Protein AF-A0A6G9CZU0-F1 (afdb_monomer_lite)

Sequence (84 aa):
MLTDTVENGGLTGGWTAGGNKVAVVDADGNELASGRVESGSTLHWYNGQLWIVGATEVYRIMESPQDGTWKFYKDSGQNMPDFG

Structure (mmCIF, N/CA/C/O backbone):
data_AF-A0A6G9CZU0-F1
#
_entry.id   AF-A0A6G9CZU0-F1
#
loop_
_atom_site.group_PDB
_atom_site.id
_atom_site.type_symbol
_atom_site.label_atom_id
_atom_site.label_alt_id
_atom_site.label_comp_id
_atom_site.label_asym_id
_atom_site.label_entity_id
_atom_site.label_seq_id
_atom_site.pdbx_PDB_ins_code
_atom_site.Cartn_x
_atom_site.Cartn_y
_atom_site.Cartn_z
_atom_site.occupancy
_atom_site.B_iso_or_equiv
_atom_site.auth_seq_id
_atom_site.auth_comp_id
_atom_site.auth_asym_id
_atom_site.auth_atom_id
_atom_site.pdbx_PDB_model_num
ATOM 1 N N . MET A 1 1 ? -12.243 -6.725 -8.608 1.00 80.56 1 MET A N 1
ATOM 2 C CA . MET A 1 1 ? -11.244 -7.757 -8.263 1.00 80.56 1 MET A CA 1
ATOM 3 C C . MET A 1 1 ? -9.877 -7.099 -8.234 1.00 80.56 1 MET A C 1
ATOM 5 O O . MET A 1 1 ? -9.597 -6.317 -9.144 1.00 80.56 1 MET A O 1
ATOM 9 N N . LEU A 1 2 ? -9.097 -7.351 -7.180 1.00 90.06 2 LEU A N 1
ATOM 10 C CA . LEU A 1 2 ? -7.725 -6.856 -7.066 1.00 90.06 2 LEU A CA 1
ATOM 11 C C . LEU A 1 2 ? -6.729 -7.851 -7.680 1.00 90.06 2 LEU A C 1
ATOM 13 O O . LEU A 1 2 ? -7.005 -9.048 -7.735 1.00 90.06 2 LEU A O 1
ATOM 17 N N . THR A 1 3 ? -5.592 -7.341 -8.138 1.00 91.31 3 THR A N 1
ATOM 18 C CA . THR A 1 3 ? -4.421 -8.079 -8.625 1.00 91.31 3 THR A CA 1
ATOM 19 C C . THR A 1 3 ? -3.178 -7.613 -7.869 1.00 91.31 3 THR A C 1
ATOM 21 O O . THR A 1 3 ? -3.196 -6.534 -7.275 1.00 91.31 3 THR A O 1
ATOM 24 N N . ASP A 1 4 ? -2.114 -8.423 -7.879 1.00 91.69 4 ASP A N 1
ATOM 25 C CA . ASP A 1 4 ? -0.822 -8.108 -7.244 1.00 91.69 4 ASP A CA 1
ATOM 26 C C . ASP A 1 4 ? -0.991 -7.598 -5.803 1.00 91.69 4 ASP A C 1
ATOM 28 O O . ASP A 1 4 ? -0.663 -6.460 -5.460 1.00 91.69 4 ASP A O 1
ATOM 32 N N . THR A 1 5 ? -1.623 -8.438 -4.983 1.00 94.31 5 THR A N 1
ATOM 33 C CA . THR A 1 5 ? -2.108 -8.074 -3.653 1.00 94.31 5 THR A CA 1
ATOM 34 C C . THR A 1 5 ? -1.069 -8.283 -2.559 1.00 94.31 5 THR A C 1
ATOM 36 O O . THR A 1 5 ? -0.282 -9.227 -2.595 1.00 94.31 5 THR A O 1
ATOM 39 N N . VAL A 1 6 ? -1.156 -7.454 -1.524 1.00 94.94 6 VAL A N 1
ATOM 40 C CA . VAL A 1 6 ? -0.460 -7.596 -0.245 1.00 94.94 6 VAL A CA 1
ATOM 41 C C . VAL A 1 6 ? -1.480 -7.597 0.892 1.00 94.94 6 VAL A C 1
ATOM 43 O O . VAL A 1 6 ? -2.446 -6.831 0.877 1.00 94.94 6 VAL A O 1
ATOM 46 N N . GLU A 1 7 ? -1.277 -8.443 1.896 1.00 95.00 7 GLU A N 1
ATOM 47 C CA . GLU A 1 7 ? -2.251 -8.673 2.969 1.00 95.00 7 GLU A CA 1
ATOM 48 C C . GLU A 1 7 ? -1.704 -8.248 4.334 1.00 95.00 7 GLU A C 1
ATOM 50 O O . GLU A 1 7 ? -0.522 -8.434 4.634 1.00 95.00 7 GLU A O 1
ATOM 55 N N . ASN A 1 8 ? -2.568 -7.690 5.182 1.00 93.69 8 ASN A N 1
ATOM 56 C CA . ASN A 1 8 ? -2.236 -7.382 6.568 1.00 93.69 8 ASN A CA 1
ATOM 57 C C . ASN A 1 8 ? -3.482 -7.410 7.453 1.00 93.69 8 ASN A C 1
ATOM 59 O O . ASN A 1 8 ? -4.398 -6.619 7.264 1.00 93.69 8 ASN A O 1
ATOM 63 N N . GLY A 1 9 ? -3.517 -8.319 8.433 1.00 87.75 9 GLY A N 1
ATOM 64 C CA . GLY A 1 9 ? -4.522 -8.286 9.501 1.00 87.75 9 GLY A CA 1
ATOM 65 C C . GLY A 1 9 ? -5.985 -8.312 9.036 1.00 87.75 9 GLY A C 1
ATOM 66 O O . GLY A 1 9 ? -6.819 -7.675 9.667 1.00 87.75 9 GLY A O 1
ATOM 67 N N . GLY A 1 10 ? -6.299 -9.019 7.943 1.00 91.00 10 GLY A N 1
ATOM 68 C CA . GLY A 1 10 ? -7.654 -9.071 7.369 1.00 91.00 10 GLY A CA 1
ATOM 69 C C . GLY A 1 10 ? -7.964 -7.965 6.355 1.00 91.00 10 GLY A C 1
ATOM 70 O O . GLY A 1 10 ? -9.092 -7.877 5.884 1.00 91.00 10 GLY A O 1
ATOM 71 N N . LEU A 1 11 ? -6.975 -7.142 6.008 1.00 95.38 11 LEU A N 1
ATOM 72 C CA . LEU A 1 11 ? -7.046 -6.169 4.925 1.00 95.38 11 LEU A CA 1
ATOM 73 C C . LEU A 1 11 ? -6.233 -6.647 3.730 1.00 95.38 11 LEU A C 1
ATOM 75 O O . LEU A 1 11 ? -5.142 -7.207 3.888 1.00 95.38 11 LEU A O 1
ATOM 79 N N . THR A 1 12 ? -6.719 -6.333 2.535 1.00 97.00 12 THR A N 1
ATOM 80 C CA . THR A 1 12 ? -6.012 -6.613 1.285 1.00 97.00 12 THR A CA 1
ATOM 81 C C . THR A 1 12 ? -5.789 -5.312 0.529 1.00 97.00 12 THR A C 1
ATOM 83 O O . THR A 1 12 ? -6.735 -4.624 0.155 1.00 97.00 12 THR A O 1
ATOM 86 N N . GLY A 1 13 ? -4.526 -4.969 0.297 1.00 96.25 13 GLY A N 1
ATOM 87 C CA . GLY A 1 13 ? -4.111 -3.897 -0.602 1.00 96.25 13 GLY A CA 1
ATOM 88 C C . GLY A 1 13 ? -3.759 -4.474 -1.967 1.00 96.25 13 GLY A C 1
ATOM 89 O O . GLY A 1 13 ? -3.125 -5.521 -2.031 1.00 96.25 13 GLY A O 1
ATOM 90 N N . GLY A 1 14 ? -4.138 -3.828 -3.063 1.00 95.62 14 GLY A N 1
ATOM 91 C CA . GLY A 1 14 ? -3.806 -4.340 -4.393 1.00 95.62 14 GLY A CA 1
ATOM 92 C C . GLY A 1 14 ? -4.225 -3.431 -5.533 1.00 95.62 14 GLY A C 1
ATOM 93 O O . GLY A 1 14 ? -4.920 -2.429 -5.347 1.00 95.62 14 GLY A O 1
ATOM 94 N N . TRP A 1 15 ? -3.807 -3.799 -6.735 1.00 94.81 15 TRP A N 1
ATOM 95 C CA . TRP A 1 15 ? -4.137 -3.091 -7.964 1.00 94.81 15 TRP A CA 1
ATOM 96 C C . TRP A 1 15 ? -5.532 -3.456 -8.444 1.00 94.81 15 TRP A C 1
ATOM 98 O O . TRP A 1 15 ? -5.935 -4.613 -8.409 1.00 94.81 15 TRP A O 1
ATOM 108 N N . THR A 1 16 ? -6.299 -2.489 -8.935 1.00 91.62 16 THR A N 1
ATOM 109 C CA . THR A 1 16 ? -7.561 -2.809 -9.608 1.00 91.62 16 THR A CA 1
ATOM 110 C C . THR A 1 16 ? -7.281 -3.347 -11.005 1.00 91.62 16 THR A C 1
ATOM 112 O O . THR A 1 16 ? -6.514 -2.737 -11.753 1.00 91.62 16 THR A O 1
ATOM 115 N N . ALA A 1 17 ? -7.955 -4.433 -11.385 1.00 84.81 17 ALA A N 1
ATOM 116 C CA . ALA A 1 17 ? -7.813 -5.024 -12.712 1.00 84.81 17 ALA A CA 1
ATOM 117 C C . ALA A 1 17 ? -7.987 -3.979 -13.836 1.00 84.81 17 ALA A C 1
ATOM 119 O O . ALA A 1 17 ? -9.018 -3.310 -13.923 1.00 84.81 17 ALA A O 1
ATOM 120 N N . GLY A 1 18 ? -6.979 -3.861 -14.706 1.00 74.06 18 GLY A N 1
ATOM 121 C CA . GLY A 1 18 ? -7.029 -3.021 -15.907 1.00 74.06 18 GLY A CA 1
ATOM 122 C C . GLY A 1 18 ? -6.683 -1.538 -15.723 1.00 74.06 18 GLY A C 1
ATOM 123 O O . GLY A 1 18 ? -6.967 -0.759 -16.631 1.00 74.06 18 GLY A O 1
ATOM 124 N N . GLY A 1 19 ? -6.080 -1.113 -14.605 1.00 71.44 19 GLY A N 1
ATOM 125 C CA . GLY A 1 19 ? -5.753 0.305 -14.414 1.00 71.44 19 GLY A CA 1
ATOM 126 C C . GLY A 1 19 ? -4.595 0.612 -13.466 1.00 71.44 19 GLY A C 1
ATOM 127 O O . GLY A 1 19 ? -4.076 -0.250 -12.769 1.00 71.44 19 GLY A O 1
ATOM 128 N N . ASN A 1 20 ? -4.231 1.895 -13.418 1.00 84.81 20 ASN A N 1
ATOM 129 C CA . ASN A 1 20 ? -3.208 2.473 -12.542 1.00 84.81 20 ASN A CA 1
ATOM 130 C C . ASN A 1 20 ? -3.771 2.889 -11.165 1.00 84.81 20 ASN A C 1
ATOM 132 O O . ASN A 1 20 ? -3.392 3.921 -10.609 1.00 84.81 20 ASN A O 1
ATOM 136 N N . LYS A 1 21 ? -4.737 2.127 -10.644 1.00 93.75 21 LYS A N 1
ATOM 137 C CA . LYS A 1 21 ? -5.422 2.396 -9.374 1.00 93.75 21 LYS A CA 1
ATOM 138 C C . LYS A 1 21 ? -5.079 1.297 -8.370 1.00 93.75 21 LYS A C 1
ATOM 140 O O . LYS A 1 21 ? -5.163 0.117 -8.698 1.00 93.75 21 LYS A O 1
ATOM 145 N N . VAL A 1 22 ? -4.754 1.704 -7.149 1.00 96.56 22 VAL A N 1
ATOM 146 C CA . VAL A 1 22 ? -4.562 0.829 -5.986 1.00 96.56 22 VAL A CA 1
ATOM 147 C C . VAL A 1 22 ? -5.727 1.036 -5.026 1.00 96.56 22 VAL A C 1
ATOM 149 O O . VAL A 1 22 ? -6.214 2.158 -4.868 1.00 96.56 22 VAL A O 1
ATOM 152 N N . ALA A 1 23 ? -6.190 -0.039 -4.399 1.00 96.94 23 ALA A N 1
ATOM 153 C CA . ALA A 1 23 ? -7.242 -0.015 -3.394 1.00 96.94 23 ALA A CA 1
ATOM 154 C C . ALA A 1 23 ? -6.869 -0.878 -2.186 1.00 96.94 23 ALA A C 1
ATOM 156 O O . ALA A 1 23 ? -6.129 -1.852 -2.320 1.00 96.94 23 ALA A O 1
ATOM 157 N N . VAL A 1 24 ? -7.418 -0.519 -1.028 1.00 97.69 24 VAL A N 1
ATOM 158 C CA . VAL A 1 24 ? -7.498 -1.384 0.152 1.00 97.69 24 VAL A CA 1
ATOM 159 C C . VAL A 1 24 ? -8.945 -1.825 0.312 1.00 97.69 24 VAL A C 1
ATOM 161 O O . VAL A 1 24 ? -9.858 -0.995 0.254 1.00 97.69 24 VAL A O 1
ATOM 164 N N . VAL A 1 25 ? -9.142 -3.122 0.515 1.00 96.75 25 VAL A N 1
ATOM 165 C CA . VAL A 1 25 ? -10.436 -3.735 0.816 1.00 96.75 25 VAL A CA 1
ATOM 166 C C . VAL A 1 25 ? -10.409 -4.418 2.184 1.00 96.75 25 VAL A C 1
ATOM 168 O O . VAL A 1 25 ? -9.339 -4.812 2.660 1.00 96.75 25 VAL A O 1
ATOM 171 N N . ASP A 1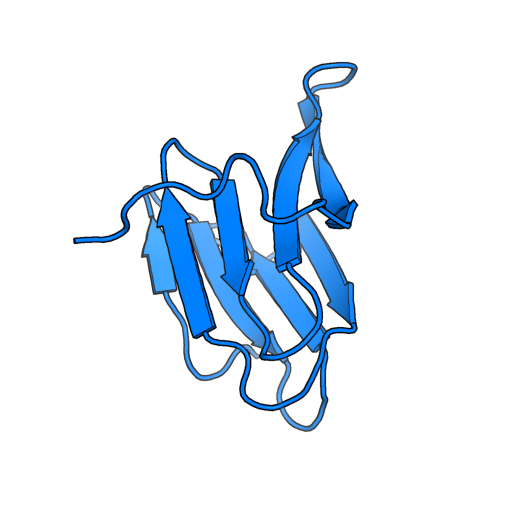 26 ? -11.578 -4.544 2.808 1.00 96.00 26 ASP A N 1
ATOM 172 C CA . ASP A 1 26 ? -11.771 -5.376 4.000 1.00 96.00 26 ASP A CA 1
ATOM 173 C C . ASP A 1 26 ? -11.810 -6.882 3.663 1.00 96.00 26 ASP A C 1
ATOM 175 O O . ASP A 1 26 ? -11.690 -7.283 2.502 1.00 96.00 26 ASP A O 1
ATOM 179 N N . ALA A 1 27 ? -11.985 -7.722 4.689 1.00 93.50 27 ALA A N 1
ATOM 180 C CA . ALA A 1 27 ? -12.022 -9.181 4.558 1.00 93.50 27 ALA A CA 1
ATOM 181 C C . ALA A 1 27 ? -13.189 -9.702 3.697 1.00 93.50 27 ALA A C 1
ATOM 183 O O . ALA A 1 27 ? -13.089 -10.789 3.127 1.00 93.50 27 ALA A O 1
ATOM 184 N N . ASP A 1 28 ? -14.273 -8.930 3.584 1.00 94.75 28 ASP A N 1
ATOM 185 C CA . ASP A 1 28 ? -15.429 -9.244 2.739 1.00 94.75 28 ASP A CA 1
ATOM 186 C C . ASP A 1 28 ? -15.238 -8.731 1.296 1.00 94.75 28 ASP A C 1
ATOM 188 O O . ASP A 1 28 ? -16.050 -9.004 0.408 1.00 94.75 28 ASP A O 1
ATOM 192 N N . GLY A 1 29 ? -14.146 -8.006 1.037 1.00 92.88 29 GLY A N 1
ATOM 193 C CA . GLY A 1 29 ? -13.805 -7.433 -0.259 1.00 92.88 29 GLY A CA 1
ATOM 194 C C . GLY A 1 29 ? -14.433 -6.064 -0.525 1.00 92.88 29 GLY A C 1
ATOM 195 O O . GLY A 1 29 ? -14.400 -5.605 -1.673 1.00 92.88 29 GLY A O 1
ATOM 196 N N . ASN A 1 30 ? -14.989 -5.393 0.486 1.00 95.50 30 ASN A N 1
ATOM 197 C CA . ASN A 1 30 ? -15.517 -4.039 0.331 1.00 95.50 30 ASN A CA 1
ATOM 198 C C . ASN A 1 30 ? -14.370 -3.031 0.2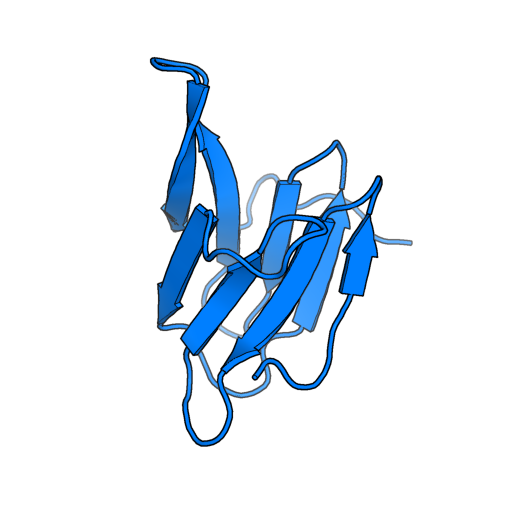49 1.00 95.50 30 ASN A C 1
ATOM 200 O O . ASN A 1 30 ? -13.457 -3.043 1.071 1.00 95.50 30 ASN A O 1
ATOM 204 N N . GLU A 1 31 ? -14.421 -2.128 -0.734 1.00 96.06 31 GLU A N 1
ATOM 205 C CA . GLU A 1 31 ? -13.425 -1.061 -0.883 1.00 96.06 31 GLU A CA 1
ATOM 206 C C . GLU A 1 31 ? -13.516 -0.074 0.287 1.00 96.06 31 GLU A C 1
ATOM 208 O O . GLU A 1 31 ? -14.535 0.590 0.472 1.00 96.06 31 GLU A O 1
ATOM 213 N N . LEU A 1 32 ? -12.426 0.040 1.049 1.00 97.06 32 LEU A N 1
ATOM 214 C CA . LEU A 1 32 ? -12.286 1.002 2.142 1.00 97.06 32 LEU A CA 1
ATOM 215 C C . LEU A 1 32 ? -11.753 2.339 1.625 1.00 97.06 32 LEU A C 1
ATOM 217 O O . LEU A 1 32 ? -12.246 3.400 1.998 1.00 97.06 32 LEU A O 1
ATOM 221 N N . ALA A 1 33 ? -10.744 2.290 0.754 1.00 97.62 33 ALA A N 1
ATOM 222 C CA . ALA A 1 33 ? -10.182 3.460 0.093 1.00 97.62 33 ALA A CA 1
ATOM 223 C C . ALA A 1 33 ? -9.381 3.068 -1.144 1.00 97.62 33 ALA A C 1
ATOM 225 O O . ALA A 1 33 ? -8.904 1.940 -1.281 1.00 97.62 33 ALA A O 1
ATOM 226 N N . SER A 1 34 ? -9.186 4.034 -2.037 1.00 96.88 34 SER A N 1
ATOM 227 C CA . SER A 1 34 ? -8.416 3.822 -3.250 1.00 96.88 34 SER A CA 1
ATOM 228 C C . SER A 1 34 ? -7.875 5.113 -3.857 1.0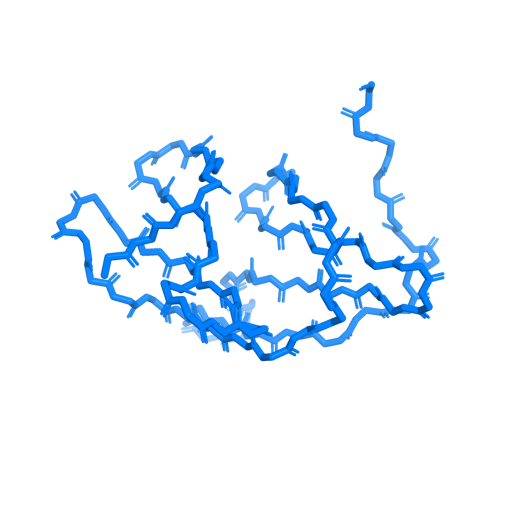0 96.88 34 SER A C 1
ATOM 230 O O . SER A 1 34 ? -8.338 6.211 -3.547 1.00 96.88 34 SER A O 1
ATOM 232 N N . GLY A 1 35 ? -6.887 4.986 -4.741 1.00 96.62 35 GLY A N 1
ATOM 233 C CA . GLY A 1 35 ? -6.285 6.119 -5.436 1.00 96.62 35 GLY A CA 1
ATOM 234 C C . GLY A 1 35 ? -5.536 5.715 -6.698 1.00 96.62 35 GLY A C 1
ATOM 235 O O . GLY A 1 35 ? -5.157 4.557 -6.876 1.00 96.62 35 GLY A O 1
ATOM 236 N N . ARG A 1 36 ? -5.354 6.680 -7.604 1.00 95.69 36 ARG A N 1
ATOM 237 C CA . ARG A 1 36 ? -4.518 6.508 -8.798 1.00 95.69 36 ARG A CA 1
ATOM 238 C C . ARG A 1 36 ? -3.070 6.805 -8.452 1.00 95.69 36 ARG A C 1
ATOM 240 O O . ARG A 1 36 ? -2.798 7.783 -7.764 1.00 95.69 36 ARG A O 1
ATOM 247 N N . VAL A 1 37 ? -2.174 5.981 -8.970 1.00 94.25 37 VAL A N 1
ATOM 248 C CA . VAL A 1 37 ? -0.735 6.058 -8.721 1.00 94.25 37 VAL A CA 1
ATOM 249 C C . VAL A 1 37 ? 0.045 5.776 -10.004 1.00 94.25 37 VAL A C 1
ATOM 251 O O . VAL A 1 37 ? -0.523 5.395 -11.034 1.00 94.25 37 VAL A O 1
ATOM 254 N N . GLU A 1 38 ? 1.356 5.976 -9.949 1.00 91.06 38 GLU A N 1
ATOM 255 C CA . GLU A 1 38 ? 2.278 5.620 -11.023 1.00 91.06 38 GLU A CA 1
ATOM 256 C C . GLU A 1 38 ? 2.263 4.100 -11.262 1.00 91.06 38 GLU A C 1
ATOM 258 O O . GLU A 1 38 ? 2.364 3.311 -10.320 1.00 91.06 38 GLU A O 1
ATOM 263 N N . SER A 1 39 ? 2.136 3.674 -12.522 1.00 86.75 39 SER A N 1
ATOM 264 C CA . SER A 1 39 ? 2.212 2.251 -12.878 1.00 86.75 39 SER A CA 1
ATOM 265 C C . SER A 1 39 ? 3.564 1.661 -12.474 1.00 86.75 39 SER A C 1
ATOM 267 O O . SER A 1 39 ? 4.596 2.286 -12.687 1.00 86.75 39 SER A O 1
ATOM 269 N N . GLY A 1 40 ? 3.564 0.436 -11.947 1.00 86.75 40 GLY A N 1
ATOM 270 C CA . GLY A 1 40 ? 4.788 -0.226 -11.480 1.00 86.75 40 GLY A CA 1
ATOM 271 C C . GLY A 1 40 ? 5.235 0.189 -10.075 1.00 86.75 40 GLY A C 1
ATOM 272 O O . GLY A 1 40 ? 6.306 -0.227 -9.644 1.00 86.75 40 GLY A O 1
ATOM 273 N N . SER A 1 41 ? 4.422 0.966 -9.349 1.00 93.69 41 SER A N 1
ATOM 274 C CA . SER A 1 41 ? 4.658 1.210 -7.924 1.00 93.69 41 SER A CA 1
ATOM 275 C C . SER A 1 41 ? 4.628 -0.103 -7.132 1.00 93.69 41 SER A C 1
ATOM 277 O O . SER A 1 41 ? 3.861 -1.018 -7.437 1.00 93.69 41 SER A O 1
ATOM 279 N N . THR A 1 42 ? 5.438 -0.190 -6.084 1.00 94.56 42 THR A N 1
ATOM 280 C CA . THR A 1 42 ? 5.443 -1.339 -5.165 1.00 94.56 42 THR A CA 1
ATOM 281 C C . THR A 1 42 ? 4.523 -1.084 -3.975 1.00 94.56 42 THR A C 1
ATOM 283 O O . THR A 1 42 ? 4.298 0.067 -3.597 1.00 94.56 42 THR A O 1
ATOM 286 N N . LEU A 1 43 ? 3.957 -2.153 -3.413 1.00 96.00 43 LEU A N 1
ATOM 287 C CA . LEU A 1 43 ? 2.991 -2.093 -2.316 1.00 96.00 43 LEU A CA 1
ATOM 288 C C . LEU A 1 43 ? 3.595 -2.701 -1.050 1.00 96.00 43 LEU A C 1
ATOM 290 O O . LEU A 1 43 ? 4.091 -3.824 -1.098 1.00 96.00 43 LEU A O 1
ATOM 294 N N . HIS A 1 44 ? 3.508 -1.989 0.074 1.00 96.12 44 HIS A N 1
ATOM 295 C CA . HIS A 1 44 ? 4.084 -2.422 1.351 1.00 96.12 44 HIS A CA 1
ATOM 296 C C . HIS A 1 44 ? 3.134 -2.129 2.504 1.00 96.12 44 HIS A C 1
ATOM 298 O O . HIS A 1 44 ? 2.693 -0.995 2.676 1.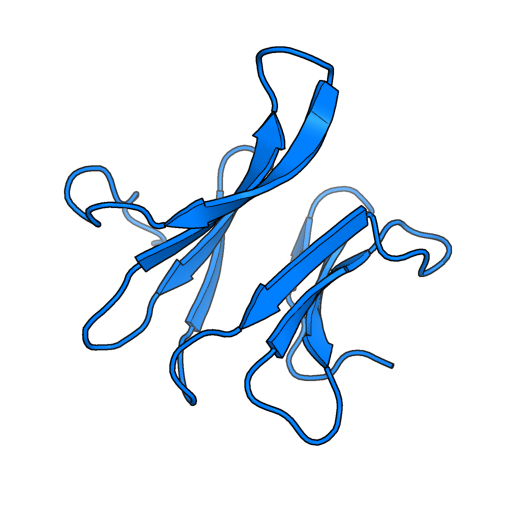00 96.12 44 HIS A O 1
ATOM 304 N N . TRP A 1 45 ? 2.841 -3.126 3.332 1.00 95.62 45 TRP A N 1
ATOM 305 C CA . TRP A 1 45 ? 2.137 -2.886 4.590 1.00 95.62 45 TRP A CA 1
ATOM 306 C C . TRP A 1 45 ? 3.128 -2.532 5.692 1.00 95.62 45 TRP A C 1
ATOM 308 O O . TRP A 1 45 ? 4.074 -3.271 5.945 1.00 95.62 45 TRP A O 1
ATOM 318 N N . TYR A 1 46 ? 2.880 -1.427 6.392 1.00 94.88 46 TYR A N 1
ATOM 319 C CA . TYR A 1 46 ? 3.674 -1.029 7.549 1.00 94.88 46 TYR A CA 1
ATOM 320 C C . TYR A 1 46 ? 2.811 -0.291 8.572 1.00 94.88 46 TYR A C 1
ATOM 322 O O . TYR A 1 46 ? 2.141 0.685 8.235 1.00 94.88 46 TYR A O 1
ATOM 330 N N . ASN A 1 47 ? 2.824 -0.751 9.828 1.00 92.19 47 ASN A N 1
ATOM 331 C CA . ASN A 1 47 ? 2.041 -0.186 10.938 1.00 92.19 47 ASN A CA 1
ATOM 332 C C . ASN A 1 47 ? 0.558 0.070 10.593 1.00 92.19 47 ASN A C 1
ATOM 334 O O . ASN A 1 47 ? 0.022 1.137 10.888 1.00 92.19 47 ASN A O 1
ATOM 338 N N . GLY A 1 48 ? -0.092 -0.900 9.938 1.00 91.69 48 GLY A N 1
ATOM 339 C CA . GLY A 1 48 ? -1.508 -0.815 9.558 1.00 91.69 48 GLY A CA 1
ATOM 340 C C . GLY A 1 48 ? -1.806 0.151 8.407 1.00 91.69 48 GLY A C 1
ATOM 341 O O . GLY A 1 48 ? -2.959 0.502 8.185 1.00 91.69 48 GLY A O 1
ATOM 342 N N . GLN A 1 49 ? -0.786 0.604 7.676 1.00 95.31 49 GLN A N 1
ATOM 343 C CA . GLN A 1 49 ? -0.917 1.503 6.530 1.00 95.31 49 GLN A CA 1
ATOM 344 C C . GLN A 1 49 ? -0.367 0.815 5.288 1.00 95.31 49 GLN A C 1
ATOM 346 O O . GLN A 1 49 ? 0.691 0.182 5.349 1.00 95.31 49 GLN A O 1
ATOM 351 N N . LEU A 1 50 ? -1.055 0.971 4.163 1.00 97.44 50 LEU A N 1
ATOM 352 C CA . LEU A 1 50 ? -0.532 0.545 2.876 1.00 97.44 50 LEU A CA 1
ATOM 353 C C . LEU A 1 50 ? 0.292 1.687 2.290 1.00 97.44 50 LEU A C 1
ATOM 355 O O . LEU A 1 50 ? -0.252 2.741 1.968 1.00 97.44 50 LEU A O 1
ATOM 359 N N . TRP A 1 51 ? 1.586 1.467 2.123 1.00 97.12 51 TRP A N 1
ATOM 360 C CA . TRP A 1 51 ? 2.488 2.334 1.381 1.00 97.12 51 TRP A CA 1
ATOM 361 C C . TRP A 1 51 ? 2.519 1.919 -0.087 1.00 97.12 51 TRP A C 1
ATOM 363 O O . TRP A 1 51 ? 2.619 0.735 -0.408 1.00 97.12 51 TRP A O 1
ATOM 373 N N . ILE A 1 52 ? 2.441 2.908 -0.973 1.00 96.56 52 ILE A N 1
ATOM 374 C CA . ILE A 1 52 ? 2.543 2.744 -2.421 1.00 96.56 52 ILE A CA 1
ATOM 375 C C . ILE A 1 52 ? 3.733 3.568 -2.892 1.00 96.56 52 ILE A C 1
ATOM 377 O O . ILE A 1 52 ? 3.704 4.797 -2.824 1.00 96.56 52 ILE A O 1
ATOM 381 N N . VAL A 1 53 ? 4.785 2.893 -3.342 1.00 95.44 53 VAL A N 1
ATOM 382 C CA . VAL A 1 53 ? 6.082 3.511 -3.636 1.00 95.44 53 VAL A CA 1
ATOM 383 C C . VAL A 1 53 ? 6.341 3.433 -5.134 1.00 95.44 53 VAL A C 1
ATOM 385 O O . VAL A 1 53 ? 6.680 2.367 -5.654 1.00 95.44 53 VAL A O 1
ATOM 388 N N . GLY A 1 54 ? 6.129 4.554 -5.821 1.00 93.50 54 GLY A N 1
ATOM 389 C CA . GLY A 1 54 ? 6.482 4.750 -7.225 1.00 93.50 54 GLY A CA 1
ATOM 390 C C . GLY A 1 54 ? 7.913 5.256 -7.393 1.00 93.50 54 GLY A C 1
ATOM 391 O O . GLY A 1 54 ? 8.625 5.505 -6.419 1.00 93.50 54 GLY A O 1
ATOM 392 N N . ALA A 1 55 ? 8.340 5.432 -8.643 1.00 92.56 55 ALA A N 1
ATOM 393 C CA . ALA A 1 55 ? 9.667 5.969 -8.940 1.00 92.56 55 ALA A CA 1
ATOM 394 C C . ALA A 1 55 ? 9.760 7.467 -8.616 1.00 92.56 55 ALA A C 1
ATOM 396 O O . ALA A 1 55 ? 10.830 7.965 -8.266 1.00 92.56 55 ALA A O 1
ATOM 397 N N . THR A 1 56 ? 8.641 8.184 -8.746 1.00 91.81 56 THR A N 1
ATOM 398 C CA . THR A 1 56 ? 8.580 9.643 -8.571 1.00 91.81 56 THR A CA 1
ATOM 399 C C . THR A 1 56 ? 7.702 10.091 -7.410 1.00 91.81 56 THR A C 1
ATOM 401 O O . THR A 1 56 ? 7.915 11.170 -6.854 1.00 91.81 56 THR A O 1
ATOM 404 N N . GLU A 1 57 ? 6.714 9.283 -7.035 1.00 94.12 57 GLU A N 1
ATOM 405 C CA . GLU A 1 57 ? 5.707 9.643 -6.045 1.00 94.12 57 GLU A CA 1
ATOM 406 C C . GLU A 1 57 ? 5.514 8.518 -5.032 1.00 94.12 57 GLU A C 1
ATOM 408 O O . GLU A 1 57 ? 5.547 7.334 -5.366 1.00 94.12 57 GLU A O 1
ATOM 413 N N . VAL A 1 58 ? 5.274 8.906 -3.781 1.00 96.06 58 VAL A N 1
ATOM 414 C CA . VAL A 1 58 ? 4.935 7.988 -2.695 1.00 96.06 58 VAL A CA 1
ATOM 415 C C . VAL A 1 58 ? 3.540 8.333 -2.201 1.00 96.06 58 VAL A C 1
ATOM 417 O O . VAL A 1 58 ? 3.183 9.505 -2.064 1.00 96.06 58 VAL A O 1
ATOM 420 N N . TYR A 1 59 ? 2.740 7.311 -1.930 1.00 96.69 59 TYR A N 1
ATOM 421 C CA . TYR A 1 59 ? 1.387 7.455 -1.412 1.00 96.69 59 TYR A CA 1
ATOM 422 C C . TYR A 1 59 ? 1.140 6.506 -0.253 1.00 96.69 59 TYR A C 1
ATOM 424 O O . TYR A 1 59 ? 1.865 5.532 -0.045 1.00 96.69 59 TYR A O 1
ATOM 432 N N . ARG A 1 60 ? 0.067 6.784 0.481 1.00 96.81 60 ARG A N 1
ATOM 433 C CA . ARG A 1 60 ? -0.441 5.922 1.537 1.00 96.81 60 ARG A CA 1
ATOM 434 C C . ARG A 1 60 ? -1.943 5.755 1.448 1.00 96.81 60 ARG A C 1
ATOM 436 O O . ARG A 1 60 ? -2.659 6.722 1.200 1.00 96.81 60 ARG A O 1
ATOM 443 N N . ILE A 1 61 ? -2.415 4.548 1.724 1.00 97.69 61 ILE A N 1
ATOM 444 C CA . ILE A 1 61 ? -3.798 4.292 2.112 1.00 97.69 61 ILE A CA 1
ATOM 445 C C . ILE A 1 61 ? -3.788 3.911 3.589 1.00 97.69 61 ILE A C 1
ATOM 447 O O . ILE A 1 61 ? -3.169 2.923 3.980 1.00 97.69 61 ILE A O 1
ATOM 451 N N . MET A 1 62 ? -4.436 4.726 4.413 1.00 96.50 62 MET A N 1
ATOM 452 C CA . MET A 1 62 ? -4.475 4.539 5.861 1.00 96.50 62 MET A CA 1
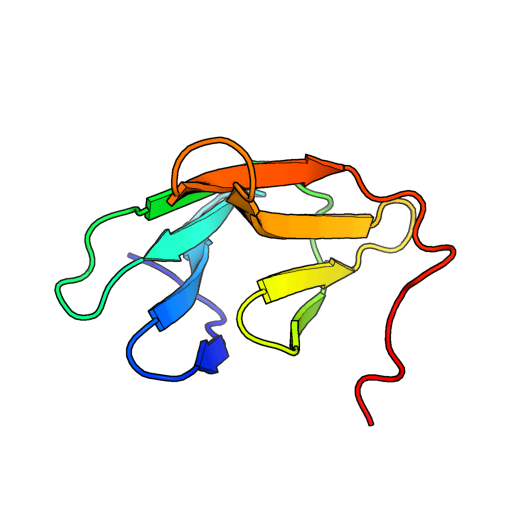ATOM 453 C C . MET A 1 62 ? -5.784 5.045 6.448 1.00 96.50 62 MET A C 1
ATOM 455 O O . MET A 1 62 ? -6.442 5.915 5.870 1.00 96.50 62 MET A O 1
ATOM 459 N N . GLU A 1 63 ? -6.122 4.541 7.626 1.00 96.69 63 GLU A N 1
ATOM 460 C CA . GLU A 1 63 ? -7.174 5.117 8.448 1.00 96.69 63 GLU A CA 1
ATOM 461 C C . GLU A 1 63 ? -6.800 6.549 8.858 1.00 96.69 63 GLU A C 1
ATOM 463 O O . GLU A 1 63 ? -5.691 6.830 9.325 1.00 96.69 63 GLU A O 1
ATOM 468 N N . SER A 1 64 ? -7.715 7.485 8.629 1.00 95.25 64 SER A N 1
ATOM 469 C CA . SER A 1 64 ? -7.518 8.890 8.935 1.00 95.25 64 SER A CA 1
ATOM 470 C C . SER A 1 64 ? -7.530 9.087 10.450 1.00 95.25 64 SER A C 1
ATOM 472 O O . SER A 1 64 ? -8.553 8.825 11.083 1.00 95.25 64 SER A O 1
ATOM 474 N N . PRO A 1 65 ? -6.468 9.651 11.053 1.00 90.12 65 PRO A N 1
ATOM 475 C CA . PRO A 1 65 ? -6.442 9.890 12.497 1.00 90.12 65 PRO A CA 1
ATOM 476 C C . PRO A 1 65 ? -7.507 10.888 12.979 1.00 90.12 65 PRO A C 1
ATOM 478 O O . PRO A 1 65 ? -7.713 11.033 14.179 1.00 90.12 65 PRO A O 1
ATOM 481 N N . GLN A 1 66 ? -8.135 11.624 12.056 1.00 94.06 66 GLN A N 1
ATOM 482 C CA . GLN A 1 66 ? -9.132 12.649 12.364 1.00 94.06 66 GLN A CA 1
ATOM 483 C C . GLN A 1 66 ? -10.534 12.071 12.567 1.00 94.06 66 GLN A C 1
ATOM 485 O O . GLN A 1 66 ? -11.285 12.596 13.384 1.00 94.06 66 GLN A O 1
ATOM 490 N N . ASP A 1 67 ? -10.899 11.037 11.806 1.00 95.62 67 ASP A N 1
ATOM 491 C CA . ASP A 1 67 ? -12.277 10.537 11.756 1.00 95.62 67 ASP A CA 1
ATOM 492 C C . ASP A 1 67 ? -12.410 9.010 11.646 1.00 95.62 67 ASP A C 1
ATOM 494 O O . ASP A 1 67 ? -13.531 8.512 11.589 1.00 95.62 67 ASP A O 1
ATOM 498 N N . GLY A 1 68 ? -11.306 8.257 11.638 1.00 94.88 68 GLY A N 1
ATOM 499 C CA . GLY A 1 68 ? -11.341 6.793 11.568 1.00 94.88 68 GLY A CA 1
ATOM 500 C C . GLY A 1 68 ? -11.741 6.242 10.194 1.00 94.88 68 GLY A C 1
ATOM 501 O O . GLY A 1 68 ? -12.012 5.056 10.046 1.00 94.88 68 GLY A O 1
ATOM 502 N N . THR A 1 69 ? -11.822 7.079 9.157 1.00 96.56 69 THR A N 1
ATOM 503 C CA . THR A 1 69 ? -12.156 6.603 7.806 1.00 96.56 69 THR A CA 1
ATOM 504 C C . THR A 1 69 ? -10.899 6.364 6.983 1.00 96.56 69 THR A C 1
ATOM 506 O O . THR A 1 69 ? -9.940 7.133 7.049 1.00 96.56 69 THR A O 1
ATOM 509 N N . TRP A 1 70 ? -10.883 5.302 6.182 1.00 97.38 70 TRP A N 1
ATOM 510 C CA . TRP A 1 70 ? -9.767 5.012 5.285 1.00 97.38 70 TRP A CA 1
ATOM 511 C C . TRP A 1 70 ? -9.678 6.054 4.171 1.00 97.38 70 TRP A C 1
ATOM 513 O O . TRP A 1 70 ? -10.675 6.399 3.537 1.00 97.38 70 TRP A O 1
ATOM 523 N N . LYS A 1 71 ? -8.473 6.573 3.926 1.00 97.94 71 LYS A N 1
ATOM 524 C CA . LYS A 1 71 ? -8.226 7.620 2.928 1.00 97.94 71 LYS A CA 1
ATOM 525 C C . LYS A 1 71 ? -6.908 7.401 2.198 1.00 97.94 71 LYS A C 1
ATOM 527 O O . LYS A 1 71 ? -5.971 6.803 2.723 1.00 97.94 71 LYS A O 1
ATOM 532 N N . PHE A 1 72 ? -6.857 7.925 0.976 1.00 97.62 72 PHE A N 1
ATOM 533 C CA . PHE A 1 72 ? -5.670 7.954 0.130 1.00 97.62 72 PHE A CA 1
ATOM 534 C C . PHE A 1 72 ? -4.946 9.298 0.269 1.00 97.62 72 PHE A C 1
ATOM 536 O O . PHE A 1 72 ? -5.555 10.360 0.125 1.00 97.62 72 PHE A O 1
ATOM 543 N N . TYR A 1 73 ? -3.641 9.247 0.513 1.00 96.25 73 TYR A N 1
ATOM 544 C CA . TYR A 1 73 ? -2.793 10.404 0.766 1.00 96.25 73 TYR A CA 1
ATOM 545 C C . TYR A 1 73 ? -1.558 10.380 -0.122 1.00 96.25 73 TYR A C 1
ATOM 547 O O . TYR A 1 73 ? -0.917 9.343 -0.274 1.00 96.25 73 TYR A O 1
ATOM 555 N N . LYS A 1 74 ? -1.181 11.547 -0.651 1.00 95.69 74 LYS A N 1
ATOM 556 C CA . LYS A 1 74 ? 0.162 11.751 -1.196 1.00 95.69 74 LYS A CA 1
ATOM 557 C C . LYS A 1 74 ? 1.132 11.973 -0.044 1.00 95.69 74 LYS A C 1
ATOM 559 O O . LYS A 1 74 ? 0.873 12.801 0.828 1.00 95.69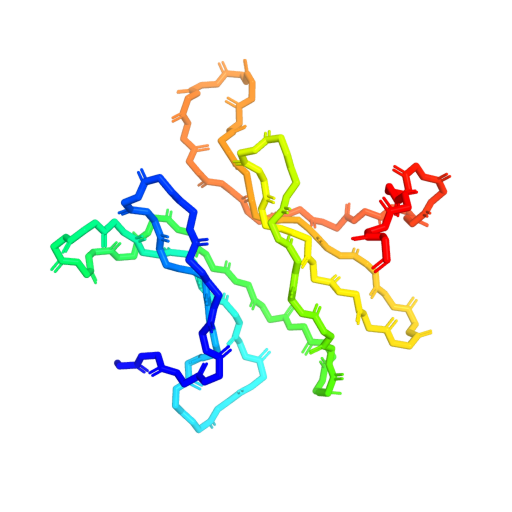 74 LYS A O 1
ATOM 564 N N . ASP A 1 75 ? 2.229 11.234 -0.058 1.00 93.94 75 ASP A N 1
ATOM 565 C CA . ASP A 1 75 ? 3.319 11.358 0.895 1.00 93.94 75 ASP A CA 1
ATOM 566 C C . ASP A 1 75 ? 4.520 12.052 0.238 1.00 93.94 75 ASP A C 1
ATOM 568 O O . ASP A 1 75 ? 4.680 12.033 -0.984 1.00 93.94 75 ASP A O 1
ATOM 572 N N . SER A 1 76 ? 5.368 12.694 1.040 1.00 89.19 76 SER A N 1
ATOM 573 C CA . SER A 1 76 ? 6.607 13.291 0.535 1.00 89.19 76 SER A CA 1
ATOM 574 C C . SER A 1 76 ? 7.717 12.258 0.326 1.00 89.19 76 SER A C 1
ATOM 576 O O . SER A 1 76 ? 8.751 12.601 -0.241 1.00 89.19 76 SER A O 1
ATOM 578 N N . GLY A 1 77 ? 7.551 11.026 0.822 1.00 87.44 77 GLY A N 1
ATOM 579 C CA . GLY A 1 77 ? 8.565 9.967 0.790 1.00 87.44 77 GLY A CA 1
ATOM 580 C C . GLY A 1 77 ? 9.699 10.168 1.801 1.00 87.44 77 GLY A C 1
ATOM 581 O O . GLY A 1 77 ? 10.461 9.245 2.062 1.00 87.44 77 GLY A O 1
ATOM 582 N N . GLN A 1 78 ? 9.795 11.343 2.432 1.00 86.94 78 GLN A N 1
ATOM 583 C CA . GLN A 1 78 ? 10.855 11.668 3.391 1.00 86.94 78 GLN A CA 1
ATOM 584 C C . GLN A 1 78 ? 10.789 10.812 4.666 1.00 86.94 78 GLN A C 1
ATOM 586 O O . GLN A 1 78 ? 11.814 10.579 5.300 1.00 86.94 78 GLN A O 1
ATOM 591 N N . ASN A 1 79 ? 9.593 10.346 5.035 1.00 84.94 79 ASN A N 1
ATOM 592 C CA . ASN A 1 79 ? 9.357 9.518 6.222 1.00 84.94 79 ASN A CA 1
ATOM 593 C C . ASN A 1 79 ? 9.043 8.062 5.856 1.00 84.94 79 ASN A C 1
ATOM 595 O O . ASN A 1 79 ? 8.352 7.374 6.609 1.00 84.94 79 ASN A O 1
ATOM 599 N N . MET A 1 80 ? 9.481 7.619 4.676 1.00 91.50 80 MET A N 1
ATOM 600 C CA . MET A 1 80 ? 9.243 6.256 4.230 1.00 91.50 80 MET A CA 1
ATOM 601 C C . MET A 1 80 ? 9.961 5.268 5.165 1.00 91.50 80 MET A C 1
ATOM 603 O O . MET A 1 80 ? 11.150 5.455 5.440 1.00 91.50 80 MET A O 1
ATOM 607 N N . PRO A 1 81 ? 9.260 4.241 5.676 1.00 92.44 81 PRO A N 1
ATOM 608 C CA . PRO A 1 81 ? 9.877 3.183 6.457 1.00 92.44 81 PRO A CA 1
ATOM 609 C C . PRO A 1 81 ? 10.926 2.432 5.643 1.00 92.44 81 PRO A C 1
ATOM 611 O O . PRO A 1 81 ? 10.834 2.335 4.419 1.00 92.44 81 PRO A O 1
ATOM 614 N N . ASP A 1 82 ? 11.884 1.842 6.348 1.00 90.88 82 ASP A N 1
ATOM 615 C CA . ASP A 1 82 ? 12.633 0.728 5.790 1.00 90.88 82 ASP A CA 1
ATOM 616 C C . ASP A 1 82 ? 11.710 -0.495 5.787 1.00 90.88 82 ASP A C 1
ATOM 618 O O . ASP A 1 82 ? 11.239 -0.927 6.844 1.00 90.88 82 ASP A O 1
ATOM 622 N N . PHE A 1 83 ? 11.376 -0.985 4.596 1.00 87.94 83 PHE A N 1
ATOM 623 C CA . PHE A 1 83 ? 10.448 -2.102 4.436 1.00 87.94 83 PHE A CA 1
ATOM 624 C C . PHE A 1 83 ? 11.118 -3.471 4.631 1.00 87.94 83 PHE A C 1
ATOM 626 O O . PHE A 1 83 ? 10.390 -4.462 4.714 1.00 87.94 83 PHE A O 1
ATOM 633 N N . GLY A 1 84 ? 12.450 -3.511 4.801 1.00 71.75 84 GLY A N 1
ATOM 634 C CA . GLY A 1 84 ? 13.221 -4.739 5.033 1.00 71.75 84 GLY A CA 1
ATOM 635 C C . GLY A 1 84 ? 13.626 -5.458 3.756 1.00 71.75 84 GLY A C 1
ATOM 636 O O . GLY A 1 84 ? 12.729 -5.860 2.984 1.00 71.75 84 GLY A O 1
#

Foldseek 3Di:
DFDPWDDDDQKIWGHDPPAQKIFIAGNVRHTQEMDGDDPPWDWADDPQKIWTGDPQWIKIFHQDPVPRGTYIGTDPCPPPDDRD

Organism: Rhodococcus erythropolis (NCBI:txid1833)

Radius of gyration: 11.76 Å; chains: 1; bounding box: 29×22×28 Å

Secondary structure (DSSP, 8-state):
-EEEEEEETTEEEEEETTSSEEEEE-TT--EEEEEE--TT-EEEEETTEEEEE-SS-EEEEEE-TTTS-EEEEEE-STT-----

pLDDT: mean 92.94, std 5.34, range [71.44, 97.94]